Protein AF-A0A7X2PVL1-F1 (afdb_monomer)

Secondary structure (DSSP, 8-state):
----------SHHHHHHHHHHHHHTTS-PPP--S-TTPPP-EEE-SSSS-TT-SEEEEETTEEEEE-SS-EEEEETTEEEEE--TT--TTPPEEEEEE-SSPEEEE-SS-EEEE--EEEEEEEEEETTEEEEEE----

Mean predicted aligned error: 11.82 Å

Nearest PDB structures (foldseek):
  7x2y-assembly1_A  TM=7.435E-01  e=2.418E+00  Comamonas testosteroni KF-1
  8k51-assembly2_A  TM=4.665E-01  e=4.186E+00  Streptomyces aureus
  5m21-assembly1_D  TM=3.456E-01  e=2.289E+00  Sphingomonas sp. TTNP3
  5m4o-assembly1_D  TM=3.445E-01  e=3.751E+00  Sphingomonas sp. TTNP3

pLDDT: mean 83.34, std 19.06, range [40.06, 98.5]

Foldseek 3Di:
DDDDDDDPDDDPVVVVVVVVVVVVVVPPDDPPPVDLQDWWWKWACPFLDDPQFRIKTDDPQWIWGDGLFWIWIDGPNDIDTDGDPPFDSPFDKDFAAKDPAFDADDDPRDGDTITIGQKMKTPPSDPVDIDMDGDDRD

Structure (mmCIF, N/CA/C/O backbone):
data_AF-A0A7X2PVL1-F1
#
_entry.id   AF-A0A7X2PVL1-F1
#
loop_
_atom_site.group_PDB
_atom_site.id
_atom_site.type_symbol
_atom_site.label_atom_id
_atom_site.label_alt_id
_atom_site.label_comp_id
_atom_site.label_asym_id
_atom_site.label_entity_id
_atom_site.label_seq_id
_atom_site.pdbx_PDB_ins_code
_atom_site.Cartn_x
_atom_site.Cartn_y
_atom_site.Cartn_z
_atom_site.occupancy
_atom_site.B_iso_or_equiv
_atom_site.auth_seq_id
_atom_site.auth_comp_id
_atom_site.auth_asym_id
_atom_site.auth_atom_id
_atom_site.pdbx_PDB_model_num
ATOM 1 N N . MET A 1 1 ? 57.927 25.892 -69.444 1.00 44.03 1 MET A N 1
ATOM 2 C CA . MET A 1 1 ? 58.276 25.562 -68.046 1.00 44.03 1 MET A CA 1
ATOM 3 C C . MET A 1 1 ? 57.332 26.335 -67.130 1.00 44.03 1 MET A C 1
ATOM 5 O O . MET A 1 1 ? 57.518 27.529 -66.946 1.00 44.03 1 MET A O 1
ATOM 9 N N . LYS A 1 2 ? 56.249 25.692 -66.678 1.00 40.06 2 LYS A N 1
ATOM 10 C CA . LYS A 1 2 ? 55.273 26.226 -65.712 1.00 40.06 2 LYS A CA 1
ATOM 11 C C . LYS A 1 2 ? 54.602 25.015 -65.045 1.00 40.06 2 LYS A C 1
ATOM 13 O O . LYS A 1 2 ? 54.071 24.194 -65.789 1.00 40.06 2 LYS A O 1
ATOM 18 N N . PRO A 1 3 ? 54.680 24.826 -63.719 1.00 47.78 3 PRO A N 1
ATOM 19 C CA . PRO A 1 3 ? 53.979 23.725 -63.078 1.00 47.78 3 PRO A CA 1
ATOM 20 C C . PRO A 1 3 ? 52.543 24.153 -62.755 1.00 47.78 3 PRO A C 1
ATOM 22 O O . PRO A 1 3 ? 52.325 25.146 -62.063 1.00 47.78 3 PRO A O 1
ATOM 25 N N . GLU A 1 4 ? 51.569 23.403 -63.268 1.00 47.12 4 GLU A N 1
ATOM 26 C CA . GLU A 1 4 ? 50.194 23.426 -62.771 1.00 47.12 4 GLU A CA 1
ATOM 27 C C . GLU A 1 4 ? 50.123 22.617 -61.470 1.00 47.12 4 GLU A C 1
ATOM 29 O O . GLU A 1 4 ? 50.500 21.443 -61.420 1.00 47.12 4 GLU A O 1
ATOM 34 N N . ALA A 1 5 ? 49.669 23.262 -60.397 1.00 49.38 5 ALA A N 1
ATOM 35 C CA . ALA A 1 5 ? 49.437 22.623 -59.112 1.00 49.38 5 ALA A CA 1
ATOM 36 C C . ALA A 1 5 ? 48.118 21.840 -59.168 1.00 49.38 5 ALA A C 1
ATOM 38 O O . ALA A 1 5 ? 47.038 22.414 -59.282 1.00 49.38 5 ALA A O 1
ATOM 39 N N . ARG A 1 6 ? 48.215 20.512 -59.093 1.00 50.66 6 ARG A N 1
ATOM 40 C CA . ARG A 1 6 ? 47.067 19.606 -59.031 1.00 50.66 6 ARG A CA 1
ATOM 41 C C . ARG A 1 6 ? 46.466 19.644 -57.625 1.00 50.66 6 ARG A C 1
ATOM 43 O O . ARG A 1 6 ? 47.080 19.163 -56.673 1.00 50.66 6 ARG A O 1
ATOM 50 N N . GLU A 1 7 ? 45.270 20.207 -57.513 1.00 56.72 7 GLU A N 1
ATOM 51 C CA . GLU A 1 7 ? 44.474 20.248 -56.286 1.00 56.72 7 GLU A CA 1
ATOM 52 C C . GLU A 1 7 ? 44.172 18.813 -55.816 1.00 56.72 7 GLU A C 1
ATOM 54 O O . GLU A 1 7 ? 43.525 18.021 -56.505 1.00 56.72 7 GLU A O 1
ATOM 59 N N . ARG A 1 8 ? 44.730 18.430 -54.662 1.00 52.59 8 ARG A N 1
ATOM 60 C CA . ARG A 1 8 ? 44.618 17.077 -54.099 1.00 52.59 8 ARG A CA 1
ATOM 61 C C . ARG A 1 8 ? 43.461 17.022 -53.105 1.00 52.59 8 ARG A C 1
ATOM 63 O O . ARG A 1 8 ? 43.658 16.780 -51.918 1.00 52.59 8 ARG A O 1
ATOM 70 N N . THR A 1 9 ? 42.247 17.239 -53.588 1.00 57.38 9 THR A N 1
ATOM 71 C CA . THR A 1 9 ? 41.023 17.046 -52.803 1.00 57.38 9 THR A CA 1
ATOM 72 C C . THR A 1 9 ? 40.753 15.544 -52.727 1.00 57.38 9 THR A C 1
ATOM 74 O O . THR A 1 9 ? 40.292 14.950 -53.698 1.00 57.38 9 THR A O 1
ATOM 77 N N . SER A 1 10 ? 41.116 14.863 -51.631 1.00 52.28 10 SER A N 1
ATOM 78 C CA . SER A 1 10 ? 40.839 13.422 -51.537 1.00 52.28 10 SER A CA 1
ATOM 79 C C . SER A 1 10 ? 40.631 12.890 -50.113 1.00 52.28 10 SER A C 1
ATOM 81 O O . SER A 1 10 ? 41.551 12.738 -49.313 1.00 52.28 10 SER A O 1
ATOM 83 N N . ASN A 1 11 ? 39.367 12.532 -49.878 1.00 56.12 11 ASN A N 1
ATOM 84 C CA . ASN A 1 11 ? 38.884 11.303 -49.236 1.00 56.12 11 ASN A CA 1
ATOM 85 C C . ASN A 1 11 ? 38.949 11.134 -47.713 1.00 56.12 11 ASN A C 1
ATOM 87 O O . ASN A 1 11 ? 38.244 10.264 -47.199 1.00 56.12 11 ASN A O 1
ATOM 91 N N . ASN A 1 12 ? 39.674 11.968 -46.968 1.00 49.66 12 ASN A N 1
ATOM 92 C CA . ASN A 1 12 ? 39.685 11.843 -45.500 1.00 49.66 12 ASN A CA 1
ATOM 93 C C . ASN A 1 12 ? 38.426 12.433 -44.842 1.00 49.66 12 ASN A C 1
ATOM 95 O O . ASN A 1 12 ? 37.941 11.898 -43.848 1.00 49.66 12 ASN A O 1
ATOM 99 N N . PHE A 1 13 ? 37.844 13.475 -45.442 1.00 54.56 13 PHE A N 1
ATOM 100 C CA . PHE A 1 13 ? 36.637 14.128 -44.926 1.00 54.56 13 PHE A CA 1
ATOM 101 C C . PHE A 1 13 ? 35.389 13.235 -45.060 1.00 54.56 13 PHE A C 1
ATOM 103 O O . PHE A 1 13 ? 34.563 13.153 -44.157 1.00 54.56 13 PHE A O 1
ATOM 110 N N . MET A 1 14 ? 35.296 12.474 -46.156 1.00 50.59 14 MET A N 1
ATOM 111 C CA . MET A 1 14 ? 34.136 11.627 -46.464 1.00 50.59 14 MET A CA 1
ATOM 112 C C . MET A 1 14 ? 34.144 10.292 -45.698 1.00 50.59 14 MET A C 1
ATOM 114 O O . MET A 1 14 ? 33.087 9.734 -45.417 1.00 50.59 14 MET A O 1
ATOM 118 N N . ARG A 1 15 ? 35.323 9.808 -45.276 1.00 51.34 15 ARG A N 1
ATOM 119 C CA . ARG A 1 15 ? 35.459 8.634 -44.391 1.00 51.34 15 ARG A CA 1
ATOM 120 C C . ARG A 1 15 ? 35.101 8.938 -42.931 1.00 51.34 15 ARG A C 1
ATOM 122 O O . ARG A 1 15 ? 34.570 8.063 -42.254 1.00 51.34 15 ARG A O 1
ATOM 129 N N . GLY A 1 16 ? 35.332 10.169 -42.464 1.00 49.69 16 GLY A N 1
ATOM 130 C CA . GLY A 1 16 ? 34.940 10.608 -41.116 1.00 49.69 16 GLY A CA 1
ATOM 131 C C . GLY A 1 16 ? 33.423 10.741 -40.937 1.00 49.69 16 GLY A C 1
ATOM 132 O O . GLY A 1 16 ? 32.893 10.415 -39.877 1.00 49.69 16 GLY A O 1
ATOM 133 N N . ILE A 1 17 ? 32.711 11.136 -41.996 1.00 54.75 17 ILE A N 1
ATOM 134 C CA . ILE A 1 17 ? 31.251 11.314 -41.973 1.00 54.75 17 ILE A CA 1
ATOM 135 C C . ILE A 1 17 ? 30.514 9.960 -41.927 1.00 54.75 17 ILE A C 1
ATOM 137 O O . ILE A 1 17 ? 29.549 9.825 -41.179 1.00 54.75 17 ILE A O 1
ATOM 141 N N . CYS A 1 18 ? 31.000 8.920 -42.618 1.00 46.44 18 CYS A N 1
ATOM 142 C CA . CYS A 1 18 ? 30.384 7.583 -42.552 1.00 46.44 18 CYS A CA 1
ATOM 143 C C . CYS A 1 18 ? 30.538 6.891 -41.181 1.00 46.44 18 CYS A C 1
ATOM 145 O O . CYS A 1 18 ? 29.674 6.103 -40.803 1.00 46.44 18 CYS A O 1
ATOM 147 N N . LEU A 1 19 ? 31.596 7.191 -40.416 1.00 50.75 19 LEU A N 1
ATOM 148 C CA . LEU A 1 19 ? 31.805 6.633 -39.070 1.00 50.75 19 LEU A CA 1
ATOM 149 C C . LEU A 1 19 ? 30.982 7.349 -37.984 1.00 50.75 19 LEU A C 1
ATOM 151 O O . LEU A 1 19 ? 30.571 6.712 -37.018 1.00 50.75 19 LEU A O 1
ATOM 155 N N . LEU A 1 20 ? 30.671 8.638 -38.159 1.00 51.22 20 LEU A N 1
ATOM 156 C CA . LEU A 1 20 ? 29.782 9.378 -37.251 1.00 51.22 20 LEU A CA 1
ATOM 157 C C . LEU A 1 20 ? 28.304 8.986 -37.412 1.00 51.22 20 LEU A C 1
ATOM 159 O O . LEU A 1 20 ? 27.569 8.963 -36.427 1.00 51.22 20 LEU A O 1
ATOM 163 N N . VAL A 1 21 ? 27.874 8.615 -38.621 1.00 53.06 21 VAL A N 1
ATOM 164 C CA . VAL A 1 21 ? 26.492 8.166 -38.874 1.00 53.06 21 VAL A CA 1
ATOM 165 C C . VAL A 1 21 ? 26.251 6.734 -38.371 1.00 53.06 21 VAL A C 1
ATOM 167 O O . VAL A 1 21 ? 25.163 6.449 -37.879 1.00 53.06 21 VAL A O 1
ATOM 170 N N . LEU A 1 22 ? 27.262 5.852 -38.384 1.00 50.16 22 LEU A N 1
ATOM 171 C CA . LEU A 1 22 ? 27.126 4.479 -37.867 1.00 50.16 22 LEU A CA 1
ATOM 172 C C . LEU A 1 22 ? 27.038 4.393 -36.328 1.00 50.16 22 LEU A C 1
ATOM 174 O O . LEU A 1 22 ? 26.396 3.482 -35.807 1.00 50.16 22 LEU A O 1
ATOM 178 N N . CYS A 1 23 ? 27.635 5.338 -35.592 1.00 49.66 23 CYS A N 1
ATOM 179 C CA . CYS A 1 23 ? 27.529 5.392 -34.126 1.00 49.66 23 CYS A CA 1
ATOM 180 C C . CYS A 1 23 ? 26.202 5.999 -33.633 1.00 49.66 23 CYS A C 1
ATOM 182 O O . CYS A 1 23 ? 25.775 5.704 -32.518 1.00 49.66 23 CYS A O 1
ATOM 184 N N . ALA A 1 24 ? 25.527 6.817 -34.447 1.00 49.94 24 ALA A N 1
ATOM 185 C CA . ALA A 1 24 ? 24.289 7.494 -34.053 1.00 49.94 24 ALA A CA 1
ATOM 186 C C . ALA A 1 24 ? 23.049 6.575 -34.065 1.00 49.94 24 ALA A C 1
ATOM 188 O O . ALA A 1 24 ? 22.086 6.829 -33.346 1.00 49.94 24 ALA A O 1
ATOM 189 N N . SER A 1 25 ? 23.067 5.480 -34.830 1.00 49.34 25 SER A N 1
ATOM 190 C CA . SER A 1 25 ? 21.954 4.518 -34.907 1.00 49.34 25 SER A CA 1
ATOM 191 C C . SER A 1 25 ? 21.952 3.450 -33.803 1.00 49.34 25 SER A C 1
ATOM 193 O O . SER A 1 25 ? 20.969 2.729 -33.663 1.00 49.34 25 SER A O 1
ATOM 195 N N . ALA A 1 26 ? 23.010 3.351 -32.990 1.00 51.69 26 ALA A N 1
ATOM 196 C CA . ALA A 1 26 ? 23.107 2.345 -31.925 1.00 51.69 26 ALA A CA 1
ATOM 197 C C . ALA A 1 26 ? 22.389 2.741 -30.616 1.00 51.69 26 ALA A C 1
ATOM 199 O O . ALA A 1 26 ? 22.247 1.908 -29.726 1.00 51.69 26 ALA A O 1
ATOM 200 N N . PHE A 1 27 ? 21.925 3.991 -30.491 1.00 56.50 27 PHE A N 1
ATOM 201 C CA . PHE A 1 27 ? 21.355 4.527 -29.244 1.00 56.50 27 PHE A CA 1
ATOM 202 C C . PHE A 1 27 ? 19.840 4.778 -29.273 1.00 56.50 27 PHE A C 1
ATOM 204 O O . PHE A 1 27 ? 19.281 5.245 -28.285 1.00 56.50 27 PHE A O 1
ATOM 211 N N . ALA A 1 28 ? 19.161 4.458 -30.375 1.00 59.06 28 ALA A N 1
ATOM 212 C CA . ALA A 1 28 ? 17.725 4.700 -30.536 1.00 59.06 28 ALA A CA 1
ATOM 213 C C . ALA A 1 28 ? 16.883 3.414 -30.463 1.00 59.06 28 ALA A C 1
ATOM 215 O O . ALA A 1 28 ? 15.828 3.327 -31.088 1.00 59.06 28 ALA A O 1
ATOM 216 N N . ALA A 1 29 ? 17.329 2.399 -29.716 1.00 58.75 29 ALA A N 1
ATOM 217 C CA . ALA A 1 29 ? 16.433 1.306 -29.357 1.00 58.75 29 ALA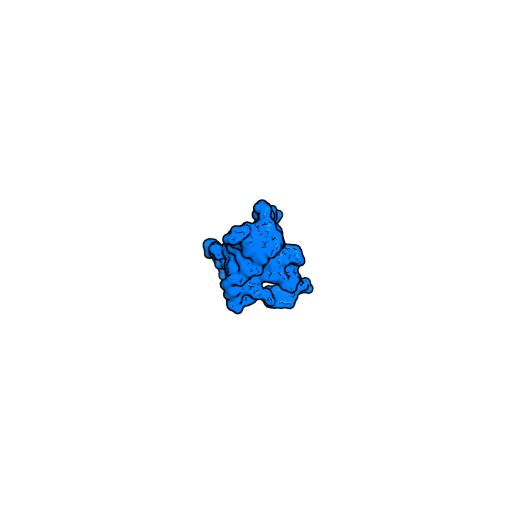 A CA 1
ATOM 218 C C . ALA A 1 29 ? 15.386 1.859 -28.370 1.00 58.75 29 ALA A C 1
ATOM 220 O O . ALA A 1 29 ? 15.778 2.386 -27.323 1.00 58.75 29 ALA A O 1
ATOM 221 N N . PRO A 1 30 ? 14.074 1.782 -28.665 1.00 63.69 30 PRO A N 1
ATOM 222 C CA . PRO A 1 30 ? 13.067 2.115 -27.668 1.00 63.69 30 PRO A CA 1
ATOM 223 C C . PRO A 1 30 ? 13.304 1.232 -26.435 1.00 63.69 30 PRO A C 1
ATOM 225 O O . PRO A 1 30 ? 13.646 0.054 -26.598 1.00 63.69 30 PRO A O 1
ATOM 228 N N . PRO A 1 31 ? 13.160 1.763 -25.206 1.00 61.81 31 PRO A N 1
ATOM 229 C CA . PRO A 1 31 ? 13.278 0.934 -24.019 1.00 61.81 31 PRO A CA 1
ATOM 230 C C . PRO A 1 31 ? 12.293 -0.220 -24.173 1.00 61.81 31 PRO A C 1
ATOM 232 O O . PRO A 1 31 ? 11.099 0.004 -24.384 1.00 61.81 31 PRO A O 1
ATOM 235 N N . ALA A 1 32 ? 12.798 -1.451 -24.120 1.00 61.59 32 ALA A N 1
ATOM 236 C CA . ALA A 1 32 ? 11.937 -2.616 -24.156 1.00 61.59 32 ALA A CA 1
ATOM 237 C C . ALA A 1 32 ? 10.922 -2.473 -23.014 1.00 61.59 32 ALA A C 1
ATOM 239 O O . ALA A 1 32 ? 11.297 -2.450 -21.839 1.00 61.59 32 ALA A O 1
ATOM 240 N N . GLN A 1 33 ? 9.635 -2.348 -23.347 1.00 56.12 33 GLN A N 1
ATOM 241 C CA . GLN A 1 33 ? 8.568 -2.509 -22.367 1.00 56.12 33 GLN A CA 1
ATOM 242 C C . GLN A 1 33 ? 8.548 -3.987 -21.989 1.00 56.12 33 GLN A C 1
ATOM 244 O O . GLN A 1 33 ? 7.843 -4.789 -22.592 1.00 56.12 33 GLN A O 1
ATOM 249 N N . LEU A 1 34 ? 9.387 -4.353 -21.017 1.00 60.25 34 LEU A N 1
ATOM 250 C CA . LEU A 1 34 ? 9.581 -5.738 -20.585 1.00 60.25 34 LEU A CA 1
ATOM 251 C C . LEU A 1 34 ? 8.263 -6.393 -20.147 1.00 60.25 34 LEU A C 1
ATOM 253 O O . LEU A 1 34 ? 8.128 -7.603 -20.277 1.00 60.25 34 LEU A O 1
ATOM 257 N N . LEU A 1 35 ? 7.288 -5.593 -19.696 1.00 63.84 35 LEU A N 1
ATOM 258 C CA . LEU A 1 35 ? 5.902 -5.981 -19.443 1.00 63.84 35 LEU A CA 1
ATOM 259 C C . LEU A 1 35 ? 4.973 -4.811 -19.818 1.00 63.84 35 LEU A C 1
ATOM 261 O O . LEU A 1 35 ? 4.893 -3.852 -19.048 1.00 63.84 35 LEU A O 1
ATOM 265 N N . PRO A 1 36 ? 4.236 -4.881 -20.941 1.00 60.16 36 PRO A N 1
ATOM 266 C CA . PRO A 1 36 ? 3.219 -3.882 -21.290 1.00 60.16 36 PRO A CA 1
ATOM 267 C C . PRO A 1 36 ? 2.148 -3.723 -20.197 1.00 60.16 36 PRO A C 1
ATOM 269 O O . PRO A 1 36 ? 1.579 -2.652 -20.039 1.00 60.16 36 PRO A O 1
ATOM 272 N N . LYS A 1 37 ? 1.923 -4.789 -19.414 1.00 70.06 37 LYS A N 1
ATOM 273 C CA . LYS A 1 37 ? 0.938 -4.896 -18.329 1.00 70.06 37 LYS A CA 1
ATOM 274 C C . LYS A 1 37 ? 1.603 -5.420 -17.059 1.00 70.06 37 LYS A C 1
ATOM 276 O O . LYS A 1 37 ? 1.402 -6.565 -16.651 1.00 70.06 37 LYS A O 1
ATOM 281 N N . ALA A 1 38 ? 2.485 -4.620 -16.467 1.00 74.19 38 ALA A N 1
ATOM 282 C CA . ALA A 1 38 ? 3.100 -5.002 -15.203 1.00 74.19 38 ALA A CA 1
ATOM 283 C C . ALA A 1 38 ? 2.014 -5.101 -14.110 1.00 74.19 38 ALA A C 1
ATOM 285 O O . ALA A 1 38 ? 1.249 -4.152 -13.927 1.00 74.19 38 ALA A O 1
ATOM 286 N N . PRO A 1 39 ? 1.917 -6.224 -13.377 1.00 84.12 39 PRO A N 1
ATOM 287 C CA . PRO A 1 39 ? 0.915 -6.358 -12.332 1.00 84.12 39 PRO A CA 1
ATOM 288 C C . PRO A 1 39 ? 1.195 -5.385 -11.182 1.00 84.12 39 PRO A C 1
ATOM 290 O O . PRO A 1 39 ? 2.346 -5.193 -10.784 1.00 84.12 39 PRO A O 1
ATOM 293 N N . VAL A 1 40 ? 0.136 -4.828 -10.589 1.00 91.38 40 VAL A N 1
ATOM 294 C CA . VAL A 1 40 ? 0.254 -4.078 -9.332 1.00 91.38 40 VAL A CA 1
ATOM 295 C C . VAL A 1 40 ? 0.632 -5.057 -8.219 1.00 91.38 40 VAL A C 1
ATOM 297 O O . VAL A 1 40 ? -0.052 -6.056 -7.989 1.00 91.38 40 VAL A O 1
ATOM 300 N N . ARG A 1 41 ? 1.741 -4.768 -7.537 1.00 94.50 41 ARG A N 1
ATOM 301 C CA . ARG A 1 41 ? 2.281 -5.563 -6.431 1.00 94.50 41 ARG A CA 1
ATOM 302 C C . ARG A 1 41 ? 2.206 -4.756 -5.144 1.00 94.50 41 ARG A C 1
ATOM 304 O O . ARG A 1 41 ? 2.781 -3.674 -5.080 1.00 94.50 41 ARG A O 1
ATOM 311 N N . PHE A 1 42 ? 1.503 -5.279 -4.147 1.00 97.69 42 PHE A N 1
ATOM 312 C CA . PHE A 1 42 ? 1.440 -4.709 -2.805 1.00 97.69 42 PHE A CA 1
ATOM 313 C C . PHE A 1 42 ? 2.506 -5.347 -1.923 1.00 97.69 42 PHE A C 1
ATOM 315 O O . PHE A 1 42 ? 2.617 -6.570 -1.870 1.00 97.69 42 PHE A O 1
ATOM 322 N N . GLU A 1 43 ? 3.271 -4.525 -1.221 1.00 98.06 43 GLU A N 1
ATOM 323 C CA . GLU A 1 43 ? 4.427 -4.932 -0.429 1.00 98.06 43 GLU A CA 1
ATOM 324 C C . GLU A 1 43 ? 4.330 -4.315 0.974 1.00 98.06 43 GLU A C 1
ATOM 326 O O . GLU A 1 43 ? 4.055 -3.110 1.085 1.00 98.06 43 GLU A O 1
ATOM 331 N N . PRO A 1 44 ? 4.534 -5.098 2.049 1.00 98.38 44 PRO A N 1
ATOM 332 C CA . PRO A 1 44 ? 4.569 -4.563 3.403 1.00 98.38 44 PRO A CA 1
ATOM 333 C C . PRO A 1 44 ? 5.821 -3.707 3.583 1.00 98.38 44 PRO A C 1
ATOM 335 O O . PRO A 1 44 ? 6.881 -4.026 3.040 1.00 98.38 44 PRO A O 1
ATOM 338 N N . ASN A 1 45 ? 5.732 -2.640 4.371 1.00 97.88 45 ASN A N 1
ATOM 339 C CA . ASN A 1 45 ? 6.918 -1.887 4.754 1.00 97.88 45 ASN A CA 1
ATOM 340 C C . ASN A 1 45 ? 7.683 -2.638 5.856 1.00 97.88 45 ASN A C 1
ATOM 342 O O . ASN A 1 45 ? 7.240 -2.711 6.998 1.00 97.88 45 ASN A O 1
ATOM 346 N N . GLN A 1 46 ? 8.834 -3.196 5.498 1.00 97.31 46 GLN A N 1
ATOM 347 C CA . GLN A 1 46 ? 9.796 -3.856 6.381 1.00 97.31 46 GLN A CA 1
ATOM 348 C C . GLN A 1 46 ? 11.025 -2.967 6.654 1.00 97.31 46 GLN A C 1
ATOM 350 O O . GLN A 1 46 ? 12.023 -3.442 7.188 1.00 97.31 46 GLN A O 1
ATOM 355 N N . GLY A 1 47 ? 10.964 -1.681 6.284 1.00 96.44 47 GLY A N 1
ATOM 356 C CA . GLY A 1 47 ? 12.057 -0.709 6.410 1.00 96.44 47 GLY A CA 1
ATOM 357 C C . GLY A 1 47 ? 12.587 -0.196 5.069 1.00 96.44 47 GLY A C 1
ATOM 358 O O . GLY A 1 47 ? 13.424 0.700 5.036 1.00 96.44 47 GLY A O 1
ATOM 359 N N . GLN A 1 48 ? 12.082 -0.720 3.952 1.00 96.06 48 GLN A N 1
ATOM 360 C CA . GLN A 1 48 ? 12.513 -0.345 2.607 1.00 96.06 48 GLN A CA 1
ATOM 361 C C . GLN A 1 48 ? 11.882 0.955 2.083 1.00 96.06 48 GLN A C 1
ATOM 363 O O . GLN A 1 48 ? 12.240 1.424 0.999 1.00 96.06 48 GLN A O 1
ATOM 368 N N . ALA A 1 49 ? 10.921 1.524 2.814 1.00 95.00 49 ALA A N 1
ATOM 369 C CA . ALA A 1 49 ? 10.194 2.735 2.447 1.00 95.00 49 ALA A CA 1
ATOM 370 C C . ALA A 1 49 ? 10.001 3.672 3.654 1.00 95.00 49 ALA A C 1
ATOM 372 O O . ALA A 1 49 ? 10.345 3.336 4.786 1.00 95.00 49 ALA A O 1
ATOM 373 N N . ASN A 1 50 ? 9.426 4.859 3.414 1.00 94.69 50 ASN A N 1
ATOM 374 C CA . ASN A 1 50 ? 9.147 5.841 4.467 1.00 94.69 50 ASN A CA 1
ATOM 375 C C . ASN A 1 50 ? 8.382 5.191 5.646 1.00 94.69 50 ASN A C 1
ATOM 377 O O . ASN A 1 50 ? 7.349 4.570 5.393 1.00 94.69 50 ASN A O 1
ATOM 381 N N . PRO A 1 51 ? 8.814 5.370 6.911 1.00 96.12 51 PRO A N 1
ATOM 382 C CA . PRO A 1 51 ? 8.207 4.713 8.078 1.00 96.12 51 PRO A CA 1
ATOM 383 C C . PRO A 1 51 ? 6.715 4.998 8.304 1.00 96.12 51 PRO A C 1
ATOM 385 O O . PRO A 1 51 ? 6.044 4.244 9.002 1.00 96.12 51 PRO A O 1
ATOM 388 N N . SER A 1 52 ? 6.178 6.074 7.722 1.00 95.62 52 SER A N 1
ATOM 389 C CA . SER A 1 52 ? 4.745 6.400 7.800 1.00 95.62 52 SER A CA 1
ATOM 390 C C . SER A 1 52 ? 3.877 5.464 6.951 1.00 95.62 52 SER A C 1
ATOM 392 O O . SER A 1 52 ? 2.662 5.396 7.146 1.00 95.62 52 SER A O 1
ATOM 394 N N . LEU A 1 53 ? 4.481 4.763 5.987 1.00 9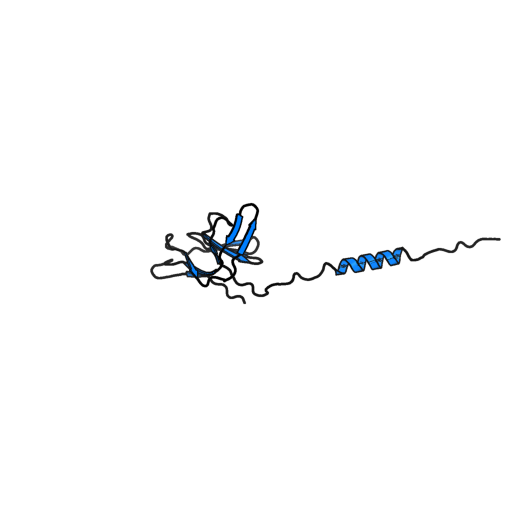7.50 53 LEU A N 1
ATOM 395 C CA . LEU A 1 53 ? 3.805 3.790 5.139 1.00 97.50 53 LEU A CA 1
ATOM 396 C C . LEU A 1 53 ? 3.781 2.429 5.831 1.00 97.50 53 LEU A C 1
ATOM 398 O O . LEU A 1 53 ? 4.812 1.935 6.275 1.00 97.50 53 LEU A O 1
ATOM 402 N N . LEU A 1 54 ? 2.612 1.800 5.862 1.00 97.81 54 LEU A N 1
ATOM 403 C CA . LEU A 1 54 ? 2.434 0.415 6.297 1.00 97.81 54 LEU A CA 1
ATOM 404 C C . LEU A 1 54 ? 2.601 -0.553 5.124 1.00 97.81 54 LEU A C 1
ATOM 406 O O . LEU A 1 54 ? 3.192 -1.619 5.269 1.00 97.81 54 LEU A O 1
ATOM 410 N N . TRP A 1 55 ? 2.086 -0.157 3.960 1.00 98.50 55 TRP A N 1
ATOM 411 C CA . TRP A 1 55 ? 2.171 -0.908 2.712 1.00 98.50 55 TRP A CA 1
ATOM 412 C C . TRP A 1 55 ? 2.459 0.037 1.552 1.00 98.50 55 TRP A C 1
ATOM 414 O O . TRP A 1 55 ? 2.178 1.239 1.618 1.00 98.50 55 TRP A O 1
ATOM 424 N N . SER A 1 56 ? 2.983 -0.511 0.462 1.00 97.69 56 SER A N 1
ATOM 425 C CA . SER A 1 56 ? 3.180 0.234 -0.776 1.00 97.69 56 SER A CA 1
ATOM 426 C C . SER A 1 56 ? 2.915 -0.620 -2.007 1.00 97.69 56 SER A C 1
ATOM 428 O O . SER A 1 56 ? 3.007 -1.841 -1.958 1.00 97.69 56 SER A O 1
ATOM 430 N N . ALA A 1 57 ? 2.590 0.036 -3.111 1.00 96.19 57 ALA A N 1
ATOM 431 C CA . ALA A 1 57 ? 2.647 -0.534 -4.446 1.00 96.19 57 ALA A CA 1
ATOM 432 C C . ALA A 1 57 ? 3.303 0.484 -5.375 1.00 96.19 57 ALA A C 1
ATOM 434 O O . ALA A 1 57 ? 3.129 1.688 -5.205 1.00 96.19 57 ALA A O 1
ATOM 435 N N . ARG A 1 58 ? 4.080 0.045 -6.359 1.00 92.38 58 ARG A N 1
ATOM 436 C CA . ARG A 1 58 ? 4.786 0.963 -7.262 1.00 92.38 58 ARG A CA 1
ATOM 437 C C . ARG A 1 58 ? 4.985 0.343 -8.629 1.00 92.38 58 ARG A C 1
ATOM 439 O O . ARG A 1 58 ? 5.105 -0.873 -8.746 1.00 92.38 58 ARG A O 1
ATOM 446 N N . GLY A 1 59 ? 5.054 1.196 -9.637 1.00 88.69 59 GLY A N 1
ATOM 447 C CA . GLY A 1 59 ? 5.326 0.809 -11.010 1.00 88.69 59 GLY A CA 1
ATOM 448 C C . GLY A 1 59 ? 5.864 1.996 -11.804 1.00 88.69 59 GLY A C 1
ATOM 449 O O . GLY A 1 59 ? 6.054 3.084 -11.251 1.00 88.69 59 GLY A O 1
ATOM 450 N N . PRO A 1 60 ? 6.135 1.812 -13.101 1.00 86.38 60 PRO A N 1
ATOM 451 C CA . PRO A 1 60 ? 6.533 2.915 -13.964 1.00 86.38 60 PRO A CA 1
ATOM 452 C C . PRO A 1 60 ? 5.508 4.059 -13.901 1.00 86.38 60 PRO A C 1
ATOM 454 O O . PRO A 1 60 ? 4.325 3.859 -14.152 1.00 86.38 60 PRO A O 1
ATOM 457 N N . GLY A 1 61 ? 5.958 5.261 -13.531 1.00 86.88 61 GLY A N 1
ATOM 458 C CA . GLY A 1 61 ? 5.129 6.472 -13.523 1.00 86.88 61 GLY A CA 1
ATOM 459 C C . GLY A 1 61 ? 4.204 6.668 -12.314 1.00 86.88 61 GLY A C 1
ATOM 460 O O . GLY A 1 61 ? 3.616 7.745 -12.197 1.00 86.88 61 GLY A O 1
ATOM 461 N N . TYR A 1 62 ? 4.100 5.704 -11.390 1.00 91.62 62 TYR A N 1
ATOM 462 C CA . TYR A 1 62 ? 3.243 5.844 -10.209 1.00 91.62 62 TYR A CA 1
ATOM 463 C C . TYR A 1 62 ? 3.784 5.156 -8.947 1.00 91.62 62 TYR A C 1
ATOM 465 O O . TYR A 1 62 ? 4.551 4.192 -8.985 1.00 91.62 62 TYR A O 1
ATOM 473 N N . SER A 1 63 ? 3.316 5.620 -7.791 1.00 94.69 63 SER A N 1
ATOM 474 C CA . SER A 1 63 ? 3.436 4.893 -6.526 1.00 94.69 63 SER A CA 1
ATOM 475 C C . SER A 1 63 ? 2.194 5.088 -5.673 1.00 94.69 63 SER A C 1
ATOM 477 O O . SER A 1 63 ? 1.643 6.182 -5.632 1.00 94.69 63 SER A O 1
ATOM 479 N N . ILE A 1 64 ? 1.798 4.048 -4.956 1.00 97.06 64 ILE A N 1
ATOM 480 C CA . ILE A 1 64 ? 0.699 4.038 -4.003 1.00 97.06 64 ILE A CA 1
ATOM 481 C C . ILE A 1 64 ? 1.282 3.725 -2.624 1.00 97.06 64 ILE A C 1
ATOM 483 O O . ILE A 1 64 ? 1.999 2.739 -2.462 1.00 97.06 64 ILE A O 1
ATOM 487 N N . GLY A 1 65 ? 0.996 4.564 -1.637 1.00 98.00 65 GLY A N 1
ATOM 488 C CA . GLY A 1 65 ? 1.351 4.353 -0.238 1.00 98.00 65 GLY A CA 1
ATOM 489 C C . GLY A 1 65 ? 0.102 4.193 0.617 1.00 98.00 65 GLY A C 1
ATOM 490 O O . GLY A 1 65 ? -0.880 4.901 0.413 1.00 98.00 65 GLY A O 1
ATOM 491 N N . PHE A 1 66 ? 0.145 3.291 1.589 1.00 98.00 66 PHE A N 1
ATOM 492 C CA . PHE A 1 66 ? -0.963 3.041 2.506 1.00 98.00 66 PHE A CA 1
ATOM 493 C C . PHE A 1 66 ? -0.520 3.369 3.923 1.00 98.00 66 PHE A C 1
ATOM 495 O O . PHE A 1 66 ? 0.403 2.744 4.448 1.00 98.00 66 PHE A O 1
ATOM 502 N N . THR A 1 67 ? -1.167 4.350 4.542 1.00 96.75 67 THR A N 1
ATOM 503 C CA . THR A 1 67 ? -0.969 4.696 5.954 1.00 96.75 67 THR A CA 1
ATOM 504 C C . THR A 1 67 ? -2.116 4.119 6.787 1.00 96.75 67 THR A C 1
ATOM 506 O O . THR A 1 67 ? -3.006 3.432 6.274 1.00 96.75 67 THR A O 1
ATOM 509 N N . ARG A 1 68 ? -2.125 4.409 8.094 1.00 94.38 68 ARG A N 1
ATOM 510 C CA . ARG A 1 68 ? -3.267 4.080 8.964 1.00 94.38 68 ARG A CA 1
ATOM 511 C C . ARG A 1 68 ? -4.556 4.784 8.551 1.00 94.38 68 ARG A C 1
ATOM 513 O O . ARG A 1 68 ? -5.630 4.273 8.836 1.00 94.38 68 ARG A O 1
ATOM 520 N N . ASP A 1 69 ? -4.456 5.947 7.916 1.00 93.75 69 ASP A N 1
ATOM 521 C CA . ASP A 1 69 ? -5.579 6.854 7.704 1.00 93.75 69 ASP A CA 1
ATOM 522 C C . ASP A 1 69 ? -5.798 7.270 6.241 1.00 93.75 69 ASP A C 1
ATOM 524 O O . ASP A 1 69 ? -6.823 7.877 5.937 1.00 93.75 69 ASP A O 1
ATOM 528 N N . ALA A 1 70 ? -4.876 6.966 5.330 1.00 96.38 70 ALA A N 1
ATOM 529 C CA . ALA A 1 70 ? -4.947 7.431 3.954 1.00 96.38 70 ALA A CA 1
ATOM 530 C C . ALA A 1 70 ? -4.361 6.435 2.950 1.00 96.38 70 ALA A C 1
ATOM 532 O O . ALA A 1 70 ? -3.453 5.659 3.252 1.00 96.38 70 ALA A O 1
ATOM 533 N N . THR A 1 71 ? -4.853 6.540 1.717 1.00 97.62 71 THR A N 1
ATOM 534 C CA . THR A 1 71 ? -4.191 6.001 0.525 1.00 97.62 71 THR A CA 1
ATOM 535 C C . THR A 1 71 ? -3.594 7.161 -0.260 1.00 97.62 71 THR A C 1
ATOM 537 O O . THR A 1 71 ? -4.303 8.088 -0.647 1.00 97.62 71 THR A O 1
ATOM 540 N N . LEU A 1 72 ? -2.285 7.128 -0.471 1.00 97.88 72 LEU A N 1
ATOM 541 C CA . LEU A 1 72 ? -1.515 8.159 -1.156 1.00 97.88 72 LEU A CA 1
ATOM 542 C C . LEU A 1 72 ? -1.184 7.668 -2.562 1.00 97.88 72 LEU A C 1
ATOM 544 O O . LEU A 1 72 ? -0.343 6.789 -2.707 1.00 97.88 72 LEU A O 1
ATOM 548 N N . LEU A 1 73 ? -1.813 8.222 -3.594 1.00 97.06 73 LEU A N 1
ATOM 549 C CA . LEU A 1 73 ? -1.465 7.952 -4.988 1.00 97.06 73 LEU A CA 1
ATOM 550 C C . LEU A 1 73 ? -0.587 9.085 -5.511 1.00 97.06 73 LEU A C 1
ATOM 552 O O . LEU A 1 73 ? -1.015 10.235 -5.560 1.00 97.06 73 LEU A O 1
ATOM 556 N N . ARG A 1 74 ? 0.623 8.755 -5.949 1.00 96.75 74 ARG A N 1
ATOM 557 C CA . ARG A 1 74 ? 1.521 9.679 -6.635 1.00 96.75 74 ARG A CA 1
ATOM 558 C C . ARG A 1 74 ? 1.649 9.286 -8.098 1.00 96.75 74 ARG A C 1
ATOM 560 O O . ARG A 1 74 ? 1.960 8.133 -8.387 1.00 96.75 74 ARG A O 1
ATOM 567 N N . VAL A 1 75 ? 1.447 10.249 -8.992 1.00 93.69 75 VAL A N 1
ATOM 568 C CA . VAL A 1 75 ? 1.627 10.114 -10.444 1.00 93.69 75 VAL A CA 1
ATOM 569 C C . VAL A 1 75 ? 2.461 11.300 -10.918 1.00 93.69 75 VAL A C 1
ATOM 571 O O . VAL A 1 75 ? 2.052 12.455 -10.770 1.00 93.69 75 VAL A O 1
ATOM 574 N N . GLY A 1 76 ? 3.661 11.021 -11.432 1.00 90.88 76 GLY A N 1
ATOM 575 C CA . GLY A 1 76 ? 4.689 12.051 -11.621 1.00 90.88 76 GLY A CA 1
ATOM 576 C C . GLY A 1 76 ? 4.993 12.791 -10.308 1.00 90.88 76 GLY A C 1
ATOM 577 O O . GLY A 1 76 ? 5.235 12.159 -9.276 1.00 90.88 76 GLY A O 1
ATOM 578 N N . GLU A 1 77 ? 4.911 14.122 -10.346 1.00 92.00 77 GLU A N 1
ATOM 579 C CA . GLU A 1 77 ? 5.131 15.012 -9.191 1.00 92.00 77 GLU A CA 1
ATOM 580 C C . GLU A 1 77 ? 3.855 15.298 -8.380 1.00 92.00 77 GLU A C 1
ATOM 582 O O . GLU A 1 77 ? 3.885 15.989 -7.363 1.00 92.00 77 GLU A O 1
ATOM 587 N N . ARG A 1 78 ? 2.698 14.790 -8.818 1.00 96.88 78 ARG A N 1
ATOM 588 C CA . ARG A 1 78 ? 1.413 15.056 -8.160 1.00 96.88 78 ARG A CA 1
ATOM 589 C C . ARG A 1 78 ? 1.078 13.944 -7.188 1.00 96.88 78 ARG A C 1
ATOM 591 O O . ARG A 1 78 ? 1.178 12.771 -7.536 1.00 96.88 78 ARG A O 1
ATOM 598 N N . THR A 1 79 ? 0.609 14.321 -6.002 1.00 96.88 79 THR A N 1
ATOM 599 C CA . THR A 1 79 ? 0.126 13.380 -4.988 1.00 96.88 79 THR A CA 1
ATOM 600 C C . THR A 1 79 ? -1.331 13.666 -4.655 1.00 96.88 79 THR A C 1
ATOM 602 O O . THR A 1 79 ? -1.694 14.799 -4.350 1.00 96.88 79 THR A O 1
ATOM 605 N N . VAL A 1 80 ? -2.154 12.623 -4.687 1.00 97.69 80 VAL A N 1
ATOM 606 C CA . VAL A 1 80 ? -3.545 12.620 -4.236 1.00 97.69 80 VAL A CA 1
ATOM 607 C C . VAL A 1 80 ? -3.625 11.777 -2.972 1.00 97.69 80 VAL A C 1
ATOM 609 O O . VAL A 1 80 ? -3.254 10.604 -2.974 1.00 97.69 80 VAL A O 1
ATOM 612 N N . ALA A 1 81 ? -4.115 12.374 -1.889 1.00 97.62 81 ALA A N 1
ATOM 613 C CA . ALA A 1 81 ? -4.391 11.667 -0.647 1.00 97.62 81 ALA A CA 1
ATOM 614 C C . ALA A 1 81 ? -5.892 11.387 -0.540 1.00 97.62 81 ALA A C 1
ATOM 616 O O . ALA A 1 81 ? -6.698 12.312 -0.459 1.00 97.62 81 ALA A O 1
ATOM 617 N N . MET A 1 82 ? -6.261 10.111 -0.514 1.00 97.06 82 MET A N 1
ATOM 618 C CA . MET A 1 82 ? -7.631 9.659 -0.311 1.00 97.06 82 MET A CA 1
ATOM 619 C C . MET A 1 82 ? -7.830 9.249 1.145 1.00 97.06 82 MET A C 1
ATOM 621 O O . MET A 1 82 ? -7.065 8.441 1.676 1.00 97.06 82 MET A O 1
ATOM 625 N N . ARG A 1 83 ? -8.874 9.788 1.777 1.00 96.06 83 ARG A N 1
ATOM 626 C CA . ARG A 1 83 ? -9.303 9.443 3.136 1.00 96.06 83 ARG A CA 1
ATOM 627 C C . ARG A 1 83 ? -10.792 9.137 3.134 1.00 96.06 83 ARG A C 1
ATOM 629 O O . ARG A 1 83 ? -11.561 9.840 2.484 1.00 96.06 83 ARG A O 1
ATOM 636 N N . PHE A 1 84 ? -11.190 8.123 3.890 1.00 95.12 84 PHE A N 1
ATOM 637 C CA . PHE A 1 84 ? -12.598 7.836 4.132 1.00 95.12 84 PHE A CA 1
ATOM 638 C C . PHE A 1 84 ? -13.070 8.682 5.319 1.00 95.12 84 PHE A C 1
ATOM 640 O O . PHE A 1 84 ? -12.466 8.656 6.395 1.00 95.12 84 PHE A O 1
ATOM 647 N N . SER A 1 85 ? -14.116 9.484 5.115 1.00 95.81 85 SER A N 1
ATOM 648 C CA . SER A 1 85 ? -14.641 10.376 6.156 1.00 95.81 85 SER A CA 1
ATOM 649 C C . SER A 1 85 ? -15.228 9.563 7.308 1.00 95.81 85 SER A C 1
ATOM 651 O O . SER A 1 85 ? -16.020 8.661 7.063 1.00 95.81 85 SER A O 1
ATOM 653 N N . GLY A 1 86 ? -14.840 9.849 8.551 1.00 95.19 86 GLY A N 1
ATOM 654 C CA . GLY A 1 86 ? -15.320 9.097 9.719 1.00 95.19 86 GLY A CA 1
ATOM 655 C C . GLY A 1 86 ? -14.856 7.636 9.780 1.00 95.19 86 GLY A C 1
ATOM 656 O O . GLY A 1 86 ? -15.474 6.835 10.472 1.00 95.19 86 GLY A O 1
ATOM 657 N N . GLN A 1 87 ? -13.803 7.268 9.045 1.00 95.62 87 GLN A N 1
ATOM 658 C CA . GLN A 1 87 ? -13.283 5.900 9.044 1.00 95.62 87 GLN A CA 1
ATOM 659 C C . GLN A 1 87 ? -12.805 5.431 10.421 1.00 95.62 87 GLN A C 1
ATOM 661 O O . GLN A 1 87 ? -12.286 6.211 11.225 1.00 95.62 87 GLN A O 1
ATOM 666 N N . ASN A 1 88 ? -12.827 4.118 10.615 1.00 94.31 88 ASN A N 1
ATOM 667 C CA . ASN A 1 88 ? -12.111 3.477 11.705 1.00 94.31 88 ASN A CA 1
ATOM 668 C C . ASN A 1 88 ? -10.588 3.569 11.481 1.00 94.31 88 ASN A C 1
ATOM 670 O O . ASN A 1 88 ? -10.032 2.968 10.560 1.00 94.31 88 ASN A O 1
ATOM 674 N N . THR A 1 89 ? -9.877 4.310 12.330 1.00 87.75 89 THR A N 1
ATOM 675 C CA . THR A 1 89 ? -8.409 4.430 12.257 1.00 87.75 89 THR A CA 1
ATOM 676 C C . THR A 1 89 ? -7.673 3.207 12.809 1.00 87.75 89 THR A C 1
ATOM 678 O O . THR A 1 89 ? -6.478 3.061 12.553 1.00 87.75 89 THR A O 1
ATOM 681 N N . ALA A 1 90 ? -8.377 2.311 13.511 1.00 90.75 90 ALA A N 1
ATOM 682 C CA . ALA A 1 90 ? -7.865 1.015 13.952 1.00 90.75 90 ALA A CA 1
ATOM 683 C C . ALA A 1 90 ? -8.063 -0.102 12.906 1.00 90.75 90 ALA A C 1
ATOM 685 O O . ALA A 1 90 ? -7.616 -1.226 13.129 1.00 90.75 90 ALA A O 1
ATOM 686 N N . ALA A 1 91 ? -8.695 0.203 11.764 1.00 92.19 91 ALA A N 1
ATOM 687 C CA . ALA A 1 91 ? -8.844 -0.709 10.632 1.00 92.19 91 ALA A CA 1
ATOM 688 C C . ALA A 1 91 ? -7.490 -1.304 10.209 1.00 92.19 91 ALA A C 1
ATOM 690 O O . ALA A 1 91 ? -6.547 -0.571 9.887 1.00 92.19 91 ALA A O 1
ATOM 691 N N . SER A 1 92 ? -7.397 -2.633 10.1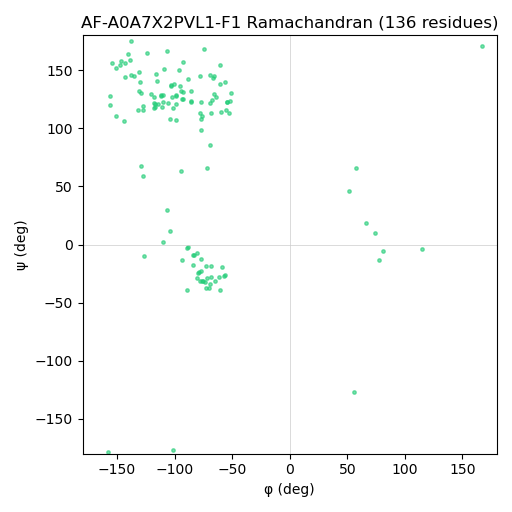90 1.00 93.50 92 SER A N 1
ATOM 692 C CA . SER A 1 92 ? -6.168 -3.361 9.875 1.00 93.50 92 SER A CA 1
ATOM 693 C C . SER A 1 92 ? -6.075 -3.707 8.388 1.00 93.50 92 SER A C 1
ATOM 695 O O . SER A 1 92 ? -7.078 -3.772 7.673 1.00 93.50 92 SER A O 1
ATOM 697 N N . TYR A 1 93 ? -4.848 -3.924 7.912 1.00 97.25 93 TYR A N 1
ATOM 698 C CA . TYR A 1 93 ? -4.590 -4.389 6.553 1.00 97.25 93 TYR A CA 1
ATOM 699 C C . TYR A 1 93 ? -4.309 -5.892 6.538 1.00 97.25 93 TYR A C 1
ATOM 701 O O . TYR A 1 93 ? -3.536 -6.387 7.356 1.00 97.25 93 TYR A O 1
ATOM 709 N N . ALA A 1 94 ? -4.875 -6.590 5.558 1.00 97.31 94 ALA A N 1
ATOM 710 C CA . ALA A 1 94 ? -4.596 -7.984 5.250 1.00 97.31 94 ALA A CA 1
ATOM 711 C C . ALA A 1 94 ? -4.293 -8.124 3.756 1.00 97.31 94 ALA A C 1
ATOM 713 O O . ALA A 1 94 ? -5.038 -7.630 2.908 1.00 97.31 94 ALA A O 1
ATOM 714 N N . ALA A 1 95 ? -3.195 -8.793 3.416 1.00 97.31 95 ALA A N 1
ATOM 715 C CA . ALA A 1 95 ? -2.829 -9.036 2.028 1.00 97.31 95 ALA A CA 1
ATOM 716 C C . ALA A 1 95 ? -3.290 -10.421 1.564 1.00 97.31 95 ALA A C 1
ATOM 718 O O . ALA A 1 95 ? -3.381 -11.360 2.353 1.00 97.31 95 ALA A O 1
ATOM 719 N N 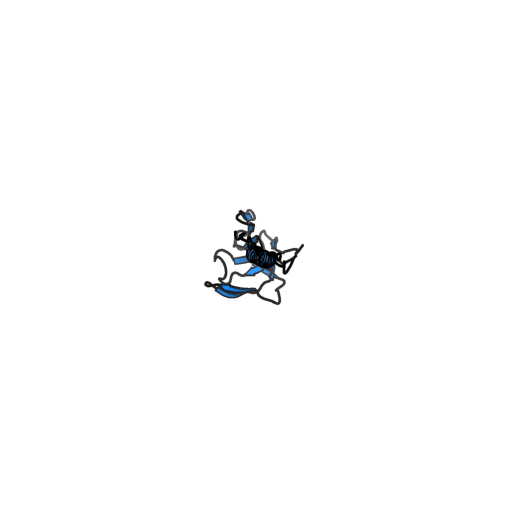. ALA A 1 96 ? -3.582 -10.543 0.273 1.00 96.88 96 ALA A N 1
ATOM 720 C CA . ALA A 1 96 ? -4.021 -11.787 -0.346 1.00 96.88 96 ALA A CA 1
ATOM 721 C C . ALA A 1 96 ? -3.381 -11.966 -1.726 1.00 96.88 96 ALA A C 1
ATOM 723 O O . ALA A 1 96 ? -2.881 -11.015 -2.331 1.00 96.88 96 ALA A O 1
ATOM 724 N N . ASN A 1 97 ? -3.432 -13.197 -2.234 1.00 96.00 97 ASN A N 1
ATOM 725 C CA . ASN A 1 97 ? -2.824 -13.607 -3.501 1.00 96.00 97 ASN A CA 1
ATOM 726 C C . ASN A 1 97 ? -1.306 -13.338 -3.511 1.00 96.00 97 ASN A C 1
ATOM 728 O O . ASN A 1 97 ? -0.853 -12.463 -4.255 1.00 96.00 97 ASN A O 1
ATOM 732 N N . PRO A 1 98 ? -0.520 -14.024 -2.659 1.00 96.50 98 PRO A N 1
ATOM 733 C CA . PRO A 1 98 ? 0.929 -13.862 -2.648 1.00 96.50 98 PRO A CA 1
ATOM 734 C C . PRO A 1 98 ? 1.523 -14.260 -4.003 1.00 96.50 98 PRO A C 1
ATOM 736 O O . PRO A 1 98 ? 1.142 -15.273 -4.590 1.00 96.50 98 PRO A O 1
ATOM 739 N N . TYR A 1 99 ? 2.478 -13.475 -4.492 1.00 93.88 99 TYR A N 1
ATOM 740 C CA . TYR A 1 99 ? 3.294 -13.861 -5.636 1.00 93.88 99 TYR A CA 1
ATOM 741 C C . TYR A 1 99 ? 4.368 -14.859 -5.199 1.00 93.88 99 TYR A C 1
ATOM 743 O O . TYR A 1 99 ? 4.941 -14.737 -4.119 1.00 93.88 99 TYR A O 1
ATOM 751 N N . SER A 1 100 ? 4.695 -15.812 -6.075 1.00 93.31 100 SER A N 1
ATOM 752 C CA . SER A 1 100 ? 5.780 -16.777 -5.845 1.00 93.31 100 SER A CA 1
ATOM 753 C C . SER A 1 100 ? 7.172 -16.138 -5.854 1.00 93.31 100 SER A C 1
ATOM 755 O O . SER A 1 100 ? 8.123 -16.734 -5.358 1.00 93.31 100 SER A O 1
ATOM 757 N N . VAL A 1 101 ? 7.296 -14.930 -6.415 1.00 92.88 101 VAL A N 1
ATOM 758 C CA . VAL A 1 101 ? 8.566 -14.212 -6.555 1.00 92.88 101 VAL A CA 1
ATOM 759 C C . VAL A 1 101 ? 8.514 -12.904 -5.757 1.00 92.88 101 VAL A C 1
ATOM 761 O O . VAL A 1 101 ? 7.679 -12.047 -6.085 1.00 92.88 101 VAL A O 1
ATOM 764 N N . PRO A 1 102 ? 9.395 -12.726 -4.752 1.00 94.50 102 PRO A N 1
ATOM 765 C CA . PRO A 1 102 ? 9.489 -11.491 -3.980 1.00 94.50 102 PRO A CA 1
ATOM 766 C C . PRO A 1 102 ? 10.164 -10.371 -4.782 1.00 94.50 102 PRO A C 1
ATOM 768 O O . PRO A 1 102 ? 10.784 -10.603 -5.822 1.00 94.50 102 PRO A O 1
ATOM 771 N N . THR A 1 103 ? 10.087 -9.150 -4.261 1.00 94.06 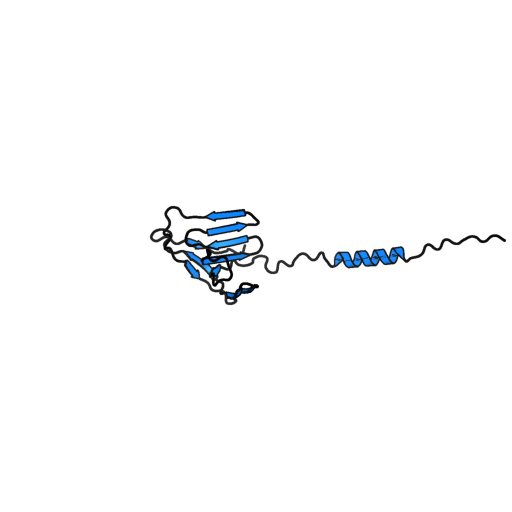103 THR A N 1
ATOM 772 C CA . THR A 1 103 ? 10.865 -8.013 -4.760 1.00 94.06 103 THR A CA 1
ATOM 773 C C . THR A 1 103 ? 12.154 -7.892 -3.961 1.00 94.06 103 THR A C 1
ATOM 775 O O . THR A 1 103 ? 12.128 -7.777 -2.736 1.00 94.06 103 THR A O 1
ATOM 778 N N . ASN A 1 104 ? 13.291 -7.889 -4.653 1.00 95.88 104 ASN A N 1
ATOM 779 C CA . ASN A 1 104 ? 14.595 -7.705 -4.027 1.00 95.88 104 ASN A CA 1
ATOM 780 C C . ASN A 1 104 ? 14.982 -6.229 -4.041 1.00 95.88 104 ASN A C 1
ATOM 782 O O . ASN A 1 104 ? 15.012 -5.586 -5.091 1.00 95.88 104 ASN A O 1
ATOM 786 N N . TYR A 1 105 ? 15.291 -5.703 -2.864 1.00 95.81 105 TYR A N 1
ATOM 787 C CA . TYR A 1 105 ? 15.781 -4.350 -2.677 1.00 95.81 105 TYR A CA 1
ATOM 788 C C . TYR A 1 105 ? 17.287 -4.397 -2.452 1.00 95.81 105 TYR A C 1
ATOM 790 O O . TYR A 1 105 ? 17.763 -5.120 -1.582 1.00 95.81 105 TYR A O 1
ATOM 798 N N . LEU A 1 106 ? 18.018 -3.620 -3.249 1.00 96.44 106 LEU A N 1
ATOM 799 C CA . LEU A 1 106 ? 19.474 -3.488 -3.194 1.00 96.44 106 LEU A CA 1
ATOM 800 C C . LEU A 1 106 ? 19.827 -2.000 -3.087 1.00 96.44 106 LEU A C 1
ATOM 802 O O . LEU A 1 106 ? 20.445 -1.424 -3.980 1.00 96.44 106 LEU A O 1
ATOM 806 N N . THR A 1 107 ? 19.333 -1.344 -2.037 1.00 93.00 107 THR A N 1
ATOM 807 C CA . THR A 1 107 ? 19.583 0.081 -1.783 1.00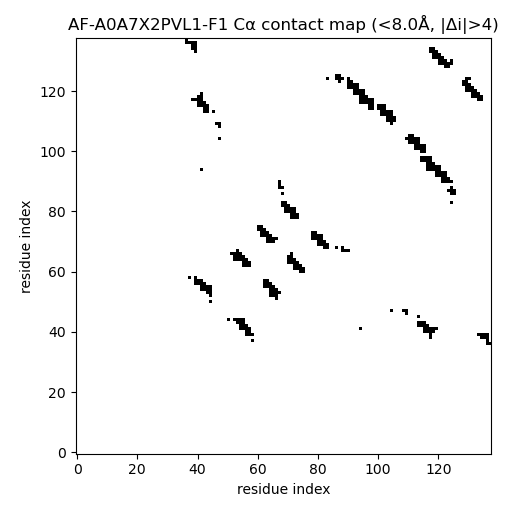 93.00 107 THR A CA 1
ATOM 808 C C . THR A 1 107 ? 20.554 0.244 -0.615 1.00 93.00 107 THR A C 1
ATOM 810 O O . THR A 1 107 ? 20.827 -0.699 0.127 1.00 93.00 107 THR A O 1
ATOM 813 N N . SER A 1 108 ? 21.101 1.446 -0.432 1.00 93.50 108 SER A N 1
ATOM 814 C CA . SER A 1 108 ? 22.009 1.730 0.687 1.00 93.50 108 SER A CA 1
ATOM 815 C C . SER A 1 108 ? 21.330 1.618 2.058 1.00 93.50 108 SER A C 1
ATOM 817 O O . SER A 1 108 ? 21.984 1.250 3.025 1.00 93.50 108 SER A O 1
ATOM 819 N N . GLY A 1 109 ? 20.032 1.925 2.144 1.00 92.31 109 GLY A N 1
ATOM 820 C CA . GLY A 1 109 ? 19.264 1.898 3.394 1.00 92.31 109 GLY A CA 1
ATOM 821 C C . GLY A 1 109 ? 18.532 0.584 3.670 1.00 92.31 109 GLY A C 1
ATOM 822 O O . GLY A 1 109 ? 18.061 0.383 4.784 1.00 92.31 109 GLY A O 1
ATOM 823 N N . PHE A 1 110 ? 18.410 -0.300 2.677 1.00 96.00 110 PHE A N 1
ATOM 824 C CA . PHE A 1 110 ? 17.736 -1.584 2.836 1.00 96.00 110 PHE A CA 1
ATOM 825 C C . PHE A 1 110 ? 18.240 -2.598 1.805 1.00 96.00 110 PHE A C 1
ATOM 827 O O . PHE A 1 110 ? 18.201 -2.354 0.594 1.00 96.00 110 PHE A O 1
ATOM 834 N N . GLN A 1 111 ? 18.656 -3.766 2.292 1.00 97.12 111 GLN A N 1
ATOM 835 C CA . GLN A 1 111 ? 19.050 -4.906 1.471 1.00 97.12 111 GLN A CA 1
ATOM 836 C C . GLN A 1 111 ? 18.268 -6.134 1.928 1.00 97.12 111 GLN A C 1
ATOM 838 O O . GLN A 1 111 ? 18.412 -6.570 3.068 1.00 97.12 111 GLN A O 1
ATOM 843 N N . GLY A 1 112 ? 17.411 -6.672 1.061 1.00 96.75 112 GLY A N 1
ATOM 844 C CA . GLY A 1 112 ? 16.558 -7.802 1.424 1.00 96.75 112 GLY A CA 1
ATOM 845 C C . GLY A 1 112 ? 15.434 -8.082 0.434 1.00 96.75 112 GLY A C 1
ATOM 846 O O . GLY A 1 112 ? 15.166 -7.302 -0.483 1.00 96.75 112 GLY A O 1
ATOM 847 N N . SER A 1 113 ? 14.768 -9.214 0.643 1.00 97.56 113 SER A N 1
ATOM 848 C CA . SER A 1 113 ? 13.617 -9.652 -0.143 1.00 97.56 113 SER A CA 1
ATOM 849 C C . SER A 1 113 ? 12.323 -9.310 0.581 1.00 97.56 113 SER A C 1
ATOM 851 O O . SER A 1 113 ? 12.131 -9.698 1.730 1.00 97.56 113 SER A O 1
ATOM 853 N N . VAL A 1 114 ? 11.411 -8.633 -0.110 1.00 97.94 114 VAL A N 1
ATOM 854 C CA . VAL A 1 114 ? 10.092 -8.276 0.415 1.00 97.94 114 VAL A CA 1
ATOM 855 C C . VAL A 1 114 ? 9.024 -9.075 -0.339 1.00 97.94 114 VAL A C 1
ATOM 857 O O . VAL A 1 114 ? 9.022 -9.069 -1.575 1.00 97.94 114 VAL A O 1
ATOM 860 N N . PRO A 1 115 ? 8.116 -9.787 0.356 1.00 97.62 115 PRO A N 1
ATOM 861 C CA . PRO A 1 115 ? 7.037 -10.514 -0.300 1.00 97.62 115 PRO A CA 1
ATOM 862 C C . PRO A 1 115 ? 6.065 -9.544 -0.975 1.00 97.62 115 PRO A C 1
ATOM 864 O O . PRO A 1 115 ? 5.771 -8.469 -0.452 1.00 97.62 115 PRO A O 1
ATOM 867 N N . ALA A 1 116 ? 5.531 -9.958 -2.120 1.00 96.19 116 ALA A N 1
ATOM 868 C CA . ALA A 1 116 ? 4.574 -9.182 -2.892 1.00 96.19 116 ALA A CA 1
ATOM 869 C C . ALA A 1 116 ? 3.224 -9.899 -2.960 1.00 96.19 116 ALA A C 1
ATOM 871 O O . ALA A 1 116 ? 3.162 -11.125 -3.045 1.00 96.19 116 ALA A O 1
ATOM 872 N N . TYR A 1 117 ? 2.145 -9.124 -2.998 1.00 97.50 117 TYR A N 1
ATOM 873 C CA . TYR A 1 117 ? 0.768 -9.613 -3.004 1.00 97.50 117 TYR A CA 1
ATOM 874 C C . TYR A 1 117 ? -0.041 -8.943 -4.115 1.00 97.50 117 TYR A C 1
ATOM 876 O O . TYR A 1 117 ? 0.214 -7.793 -4.473 1.00 97.50 117 TYR A O 1
ATOM 884 N N . GLY A 1 118 ? -1.018 -9.653 -4.677 1.00 95.69 118 GLY A N 1
ATOM 885 C CA . GLY A 1 118 ? -1.893 -9.136 -5.733 1.00 95.69 118 GLY A CA 1
ATOM 886 C C . GLY A 1 118 ? -3.084 -8.327 -5.216 1.00 95.69 118 GLY A C 1
ATOM 887 O O . GLY A 1 118 ? -3.695 -7.581 -5.980 1.00 95.69 118 GLY A O 1
ATOM 888 N N . ARG A 1 119 ? -3.432 -8.467 -3.931 1.00 97.31 119 ARG A N 1
ATOM 889 C CA . ARG A 1 119 ? -4.535 -7.737 -3.297 1.00 97.31 119 ARG A CA 1
ATOM 890 C C . ARG A 1 119 ? -4.153 -7.258 -1.906 1.00 97.31 119 ARG A C 1
ATOM 892 O O . ARG A 1 119 ? -3.475 -7.971 -1.166 1.00 97.31 119 ARG A O 1
ATOM 899 N N . LEU A 1 120 ? -4.670 -6.093 -1.537 1.00 98.19 120 LEU A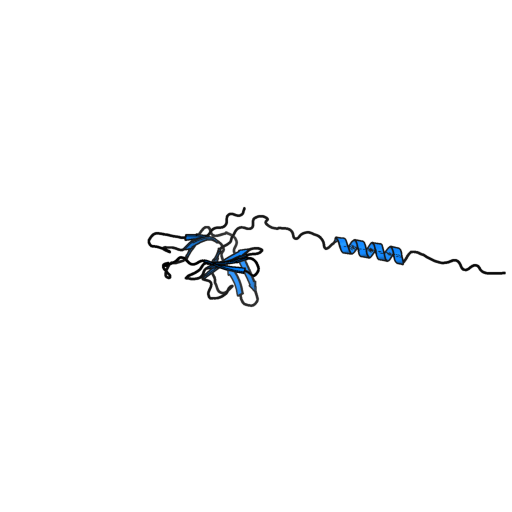 N 1
ATOM 900 C CA . LEU A 1 120 ? -4.571 -5.543 -0.192 1.00 98.19 120 LEU A CA 1
ATOM 901 C C . LEU A 1 120 ? -5.969 -5.161 0.298 1.00 98.19 120 LEU A C 1
ATOM 903 O O . LEU A 1 120 ? -6.636 -4.331 -0.310 1.00 98.19 120 LEU A O 1
ATOM 907 N N . ARG A 1 121 ? -6.431 -5.776 1.383 1.00 97.94 121 ARG A N 1
ATOM 908 C CA . ARG A 1 121 ? -7.722 -5.506 2.021 1.00 97.94 121 ARG A CA 1
ATOM 909 C C . ARG A 1 121 ? -7.500 -4.673 3.271 1.00 97.94 121 ARG A C 1
ATOM 911 O O . ARG A 1 121 ? -6.598 -4.965 4.047 1.00 97.94 121 ARG A O 1
ATOM 918 N N . ARG A 1 122 ? -8.326 -3.655 3.470 1.00 97.19 122 ARG A N 1
ATOM 919 C CA . ARG A 1 122 ? -8.438 -2.901 4.714 1.00 97.19 122 ARG A CA 1
ATOM 920 C C . ARG A 1 122 ? -9.788 -3.222 5.339 1.00 97.19 122 ARG A C 1
ATOM 922 O O . ARG A 1 122 ? -10.815 -2.984 4.703 1.00 97.19 122 ARG A O 1
ATOM 929 N N . HIS A 1 123 ? -9.755 -3.796 6.533 1.00 96.44 123 HIS A N 1
ATOM 930 C CA . HIS A 1 123 ? -10.931 -4.321 7.217 1.00 96.44 123 HIS A CA 1
ATOM 931 C C . HIS A 1 123 ? -11.633 -3.271 8.070 1.00 96.44 123 HIS A C 1
ATOM 933 O O . HIS A 1 123 ? -10.960 -2.467 8.713 1.00 96.44 123 HIS A O 1
ATOM 939 N N . ASP A 1 124 ? -12.963 -3.317 8.097 1.00 95.75 124 ASP A N 1
ATOM 940 C CA . ASP A 1 124 ? -13.830 -2.496 8.940 1.00 95.75 124 ASP A CA 1
ATOM 941 C C . ASP A 1 124 ? -13.514 -0.998 8.837 1.00 95.75 124 ASP A C 1
ATOM 943 O O . ASP A 1 124 ? -13.411 -0.297 9.845 1.00 95.75 124 ASP A O 1
ATOM 947 N N . VAL A 1 125 ? -13.347 -0.489 7.606 1.00 96.50 125 VAL A N 1
ATOM 948 C CA . VAL A 1 125 ? -13.200 0.959 7.350 1.00 96.50 125 VAL A CA 1
ATOM 949 C C . VAL A 1 125 ? -14.449 1.698 7.835 1.00 96.50 125 VAL A C 1
ATOM 951 O O . VAL A 1 125 ? -14.333 2.756 8.455 1.00 96.50 125 VAL A O 1
ATOM 954 N N . TYR A 1 126 ? -15.613 1.084 7.618 1.00 97.00 126 TYR A N 1
ATOM 955 C CA . T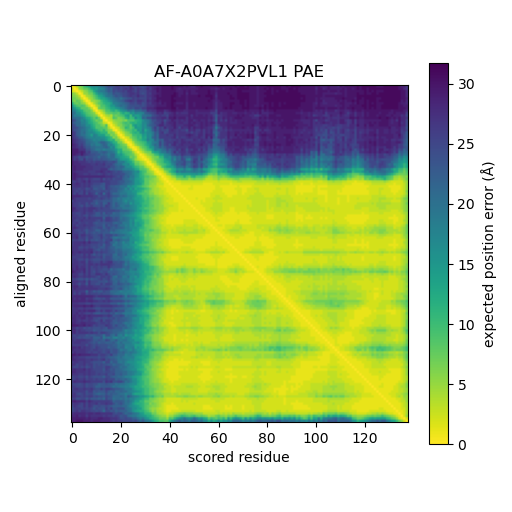YR A 1 126 ? -16.857 1.327 8.351 1.00 97.00 126 TYR A CA 1
ATOM 956 C C . TYR A 1 126 ? -17.354 -0.003 8.939 1.00 97.00 126 TYR A C 1
ATOM 958 O O . TYR A 1 126 ? -16.881 -1.049 8.493 1.00 97.00 126 TYR A O 1
ATOM 966 N N . PRO A 1 127 ? -18.299 -0.006 9.900 1.00 95.56 127 PRO A N 1
ATOM 967 C CA . PRO A 1 127 ? -18.817 -1.247 10.478 1.00 95.56 127 PRO A CA 1
ATOM 968 C C . PRO A 1 127 ? -19.307 -2.234 9.406 1.00 95.56 127 PRO A C 1
ATOM 970 O O . PRO A 1 127 ? -20.274 -1.948 8.700 1.00 95.56 127 PRO A O 1
ATOM 973 N N . GLY A 1 128 ? -18.622 -3.377 9.268 1.00 95.31 128 GLY A N 1
ATOM 974 C CA . GLY A 1 128 ? -18.943 -4.411 8.279 1.00 95.31 128 GLY A CA 1
ATOM 975 C C . GLY A 1 128 ? -18.568 -4.074 6.830 1.00 95.31 128 GLY A C 1
ATOM 976 O O . GLY A 1 128 ? -18.976 -4.795 5.918 1.00 95.31 128 GLY A O 1
ATOM 977 N N . VAL A 1 129 ? -17.814 -2.993 6.593 1.00 97.12 129 VAL A N 1
ATOM 978 C CA . VAL A 1 129 ? -17.406 -2.542 5.254 1.00 97.12 129 VAL A CA 1
ATOM 979 C C . VAL A 1 129 ? -15.892 -2.567 5.114 1.00 97.12 129 VAL A C 1
ATOM 981 O O . VAL A 1 129 ? -15.16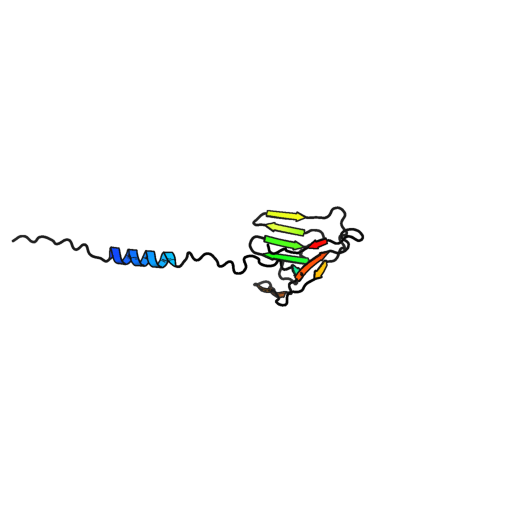4 -1.836 5.791 1.00 97.12 129 VAL A O 1
ATOM 984 N N . ASP A 1 130 ? -15.439 -3.324 4.121 1.00 97.12 130 ASP A N 1
ATOM 985 C CA . ASP A 1 130 ? -14.031 -3.453 3.783 1.00 97.12 130 ASP A CA 1
ATOM 986 C C . ASP A 1 130 ? -13.708 -2.761 2.464 1.00 97.12 130 ASP A C 1
ATOM 988 O O . ASP A 1 130 ? -14.525 -2.699 1.545 1.00 97.12 130 ASP A O 1
ATOM 992 N N . VAL A 1 131 ? -12.467 -2.296 2.345 1.00 96.69 131 VAL A N 1
ATOM 993 C CA . VAL A 1 131 ? -11.928 -1.748 1.097 1.00 96.69 131 VAL A CA 1
ATOM 994 C C . VAL A 1 131 ? -10.863 -2.696 0.572 1.00 96.69 131 VAL A C 1
ATOM 996 O O . VAL A 1 131 ? -9.941 -3.060 1.298 1.00 96.69 131 VAL A O 1
ATOM 999 N N . VAL A 1 132 ? -10.964 -3.092 -0.695 1.00 97.06 132 VAL A N 1
ATOM 1000 C CA . VAL A 1 132 ? -9.986 -3.977 -1.341 1.00 97.06 132 VAL A CA 1
ATOM 1001 C C . VAL A 1 132 ? -9.313 -3.245 -2.492 1.00 97.06 132 VAL A C 1
ATOM 1003 O O . VAL A 1 132 ? -9.965 -2.850 -3.455 1.00 97.06 132 VAL A O 1
ATOM 1006 N N . TYR A 1 133 ? -7.994 -3.123 -2.410 1.00 96.44 133 TYR A N 1
ATOM 1007 C CA . TYR A 1 133 ? -7.134 -2.594 -3.458 1.00 96.44 133 TYR A CA 1
ATOM 1008 C C . TYR A 1 133 ? -6.585 -3.744 -4.303 1.00 96.44 133 TYR A C 1
ATOM 1010 O O . TYR A 1 133 ? -6.102 -4.752 -3.777 1.00 96.44 133 TYR A O 1
ATOM 1018 N N . TYR A 1 134 ? -6.666 -3.592 -5.621 1.00 94.88 134 TYR A N 1
ATOM 1019 C CA . TYR A 1 134 ? -6.133 -4.526 -6.605 1.00 94.88 134 TYR A CA 1
ATOM 1020 C C . TYR A 1 134 ? -5.838 -3.781 -7.909 1.00 94.88 134 TYR A C 1
ATOM 1022 O O . TYR A 1 134 ? -6.396 -2.713 -8.156 1.00 94.88 134 TYR A O 1
ATOM 1030 N N . GLY A 1 135 ? -4.932 -4.326 -8.716 1.00 87.50 135 GLY A N 1
ATOM 1031 C CA . GLY A 1 135 ? -4.679 -3.835 -10.066 1.00 87.50 135 GLY A CA 1
ATOM 1032 C C . GLY A 1 135 ? -5.322 -4.745 -11.100 1.00 87.50 135 GLY A C 1
ATOM 1033 O O . GLY A 1 135 ? -5.193 -5.965 -11.001 1.00 87.50 135 GLY A O 1
ATOM 1034 N N . ASN A 1 136 ? -5.951 -4.146 -12.104 1.00 77.06 136 ASN A N 1
ATOM 1035 C CA . ASN A 1 136 ? -6.314 -4.817 -13.346 1.00 77.06 136 ASN A CA 1
ATOM 1036 C C . ASN A 1 136 ? -5.230 -4.427 -14.345 1.00 77.06 136 ASN A C 1
ATOM 1038 O O . ASN A 1 136 ? -5.119 -3.253 -14.684 1.00 77.06 136 ASN A O 1
ATOM 1042 N N . GLY A 1 137 ? -4.337 -5.354 -14.688 1.00 62.75 137 GLY A N 1
ATOM 1043 C CA . GLY A 1 137 ? -3.230 -5.097 -15.614 1.00 62.75 137 GLY A CA 1
ATOM 1044 C C . GLY A 1 137 ? -3.724 -4.947 -17.053 1.00 62.75 137 GLY A C 1
ATOM 1045 O O . GLY A 1 137 ? -3.440 -5.808 -17.886 1.00 62.75 137 GLY A O 1
ATOM 1046 N N . ASP A 1 138 ? -4.501 -3.903 -17.327 1.00 50.50 138 ASP A N 1
ATOM 1047 C CA . ASP A 1 138 ? -5.029 -3.593 -18.655 1.00 50.50 138 ASP A CA 1
ATOM 1048 C C . ASP A 1 138 ? -4.041 -2.825 -19.538 1.00 50.50 138 ASP A C 1
ATOM 1050 O O . ASP A 1 138 ? -3.208 -2.061 -19.006 1.00 50.50 138 ASP A O 1
#

Radius of gyration: 27.96 Å; Cα contacts (8 Å, |Δi|>4): 205; chains: 1; bounding box: 77×43×82 Å

Solvent-accessible surface area (backbone atoms only — not comparable to full-atom values): 8428 Å² total; per-residue (Å²): 143,81,87,82,83,78,83,82,87,74,68,63,71,65,56,54,54,59,56,56,57,62,61,62,68,75,72,72,70,74,79,76,69,88,54,88,48,62,69,51,39,40,29,68,53,85,62,79,54,66,85,74,34,55,31,34,32,64,57,94,68,38,39,38,36,29,41,69,66,37,43,36,43,30,50,77,95,46,74,48,78,47,63,66,86,92,44,43,65,82,38,49,78,49,74,40,64,71,51,96,65,56,50,76,42,86,50,97,83,34,74,51,75,40,64,26,17,45,30,43,33,34,42,42,36,44,95,92,36,67,48,76,49,70,59,78,59,112

Sequence (138 aa):
MKPEARERTSNNFMRGICLLVLCASAFAAPPAQLLPKAPVRFEPNQGQANPSLLWSARGPGYSIGFTRDATLLRVGERTVAMRFSGQNTAASYAAANPYSVPTNYLTSGFQGSVPAYGRLRRHDVYPGVDVVYYGNGD